Protein AF-A0A212LXY0-F1 (afdb_monomer_lite)

Organism: NCBI:txid307249

Secondary structure (DSSP, 8-state):
---HHHHHHHHHTHHHHHGGGGS-HHHHHHHH--HHHHHHHHHHHHHHHHH-S-SSHHHHHHHHHHHHHHHIIIIITSS--S--HHHHHHHHHHHTT--

Radius of gyration: 20.63 Å; chains: 1; bounding box: 42×29×69 Å

Structure (mmCIF, N/CA/C/O backbone):
data_AF-A0A212LXY0-F1
#
_entry.id   AF-A0A212LXY0-F1
#
loop_
_atom_site.group_PDB
_atom_site.id
_atom_site.type_symbol
_atom_site.label_atom_id
_atom_site.label_alt_id
_atom_site.label_comp_id
_atom_site.label_asym_id
_atom_site.label_entity_id
_atom_site.label_seq_id
_atom_site.pdbx_PD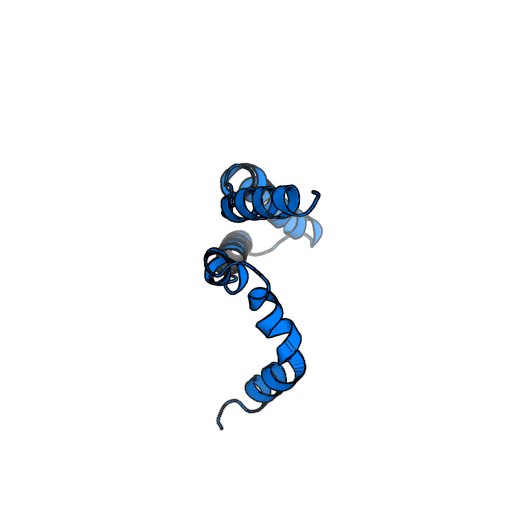B_ins_code
_atom_site.Cartn_x
_atom_site.Cartn_y
_atom_site.Cartn_z
_atom_site.occupancy
_atom_site.B_iso_or_equiv
_atom_site.auth_seq_id
_atom_site.auth_comp_id
_atom_site.auth_asym_id
_atom_site.auth_atom_id
_atom_site.pdbx_PDB_model_num
ATOM 1 N N . MET A 1 1 ? -28.665 -12.284 -1.181 1.00 68.25 1 MET A N 1
ATOM 2 C CA . MET A 1 1 ? -27.780 -11.104 -1.315 1.00 68.25 1 MET A CA 1
ATOM 3 C C . MET A 1 1 ? -26.958 -11.204 -2.595 1.00 68.25 1 MET A C 1
ATOM 5 O O . MET A 1 1 ? -26.556 -12.309 -2.936 1.00 68.25 1 MET A O 1
ATOM 9 N N . LYS A 1 2 ? -26.718 -10.083 -3.294 1.00 79.75 2 LYS A N 1
ATOM 10 C CA . LYS A 1 2 ? -25.962 -10.020 -4.567 1.00 79.75 2 LYS A CA 1
ATOM 11 C C . LYS A 1 2 ? -24.452 -10.297 -4.431 1.00 79.75 2 LYS A C 1
ATOM 13 O O . LYS A 1 2 ? -23.812 -10.541 -5.441 1.00 79.75 2 LYS A O 1
ATOM 18 N N . LEU A 1 3 ? -23.892 -10.287 -3.217 1.00 89.56 3 LEU A N 1
ATOM 19 C CA . LEU A 1 3 ? -22.453 -10.453 -2.958 1.00 89.56 3 LEU A CA 1
ATOM 20 C C . LEU A 1 3 ? -22.202 -11.493 -1.853 1.00 89.56 3 LEU A C 1
ATOM 22 O O . LEU A 1 3 ? -21.755 -11.158 -0.759 1.00 89.56 3 LEU A O 1
ATOM 26 N N . LYS A 1 4 ? -22.546 -12.760 -2.116 1.00 93.19 4 LYS A N 1
ATOM 27 C CA . LYS A 1 4 ? -22.426 -13.843 -1.119 1.00 93.19 4 LYS A CA 1
ATOM 28 C C . LYS A 1 4 ? -20.973 -14.104 -0.704 1.00 93.19 4 LYS A C 1
ATOM 30 O O . LYS A 1 4 ? -20.696 -14.247 0.478 1.00 93.19 4 LYS A O 1
ATOM 35 N N . GLU A 1 5 ? -20.051 -14.103 -1.663 1.00 92.94 5 GLU A N 1
ATOM 36 C CA . GLU A 1 5 ? -18.629 -14.381 -1.413 1.00 92.94 5 GLU A CA 1
ATOM 37 C C . GLU A 1 5 ? -17.946 -13.280 -0.595 1.00 92.94 5 GLU A C 1
ATOM 39 O O . GLU A 1 5 ? -17.156 -13.566 0.300 1.00 92.94 5 GLU A O 1
ATOM 44 N N . ALA A 1 6 ? -18.285 -12.013 -0.859 1.00 91.44 6 ALA A N 1
ATOM 45 C CA . ALA A 1 6 ? -17.750 -10.891 -0.092 1.00 91.44 6 ALA A CA 1
ATOM 46 C C . ALA A 1 6 ? -18.202 -10.949 1.375 1.00 91.44 6 ALA A C 1
ATOM 48 O O . ALA A 1 6 ? -17.390 -10.736 2.271 1.00 91.44 6 ALA A O 1
ATOM 49 N N . ALA A 1 7 ? -19.476 -11.283 1.617 1.00 92.06 7 ALA A N 1
ATOM 50 C CA . ALA A 1 7 ? -20.005 -11.453 2.967 1.00 92.06 7 ALA A CA 1
ATOM 51 C C . ALA A 1 7 ? -19.288 -12.592 3.711 1.00 92.06 7 ALA A C 1
ATOM 53 O O . ALA A 1 7 ? -18.780 -12.368 4.806 1.00 92.06 7 ALA A O 1
ATOM 54 N N . ALA A 1 8 ? -19.148 -13.760 3.075 1.00 94.19 8 ALA A N 1
ATOM 55 C CA . ALA A 1 8 ? -18.442 -14.904 3.656 1.00 94.19 8 ALA A CA 1
ATOM 56 C C . ALA A 1 8 ? -16.973 -14.583 3.991 1.00 94.19 8 ALA A C 1
ATOM 58 O O . ALA A 1 8 ? -16.448 -15.013 5.019 1.00 94.19 8 ALA A O 1
ATOM 59 N N . LYS A 1 9 ? -16.299 -13.786 3.151 1.00 93.44 9 LYS A N 1
ATOM 60 C CA . LYS A 1 9 ? -14.906 -13.387 3.385 1.00 93.44 9 LYS A CA 1
ATOM 61 C C . LYS A 1 9 ? -14.749 -12.454 4.586 1.00 93.44 9 LYS A C 1
ATOM 63 O O . LYS A 1 9 ? -13.755 -12.565 5.295 1.00 93.44 9 LYS A O 1
ATOM 68 N N . ILE A 1 10 ? -15.711 -11.563 4.821 1.00 91.50 10 ILE A N 1
ATOM 69 C CA . ILE A 1 10 ? -15.723 -10.701 6.012 1.00 91.50 10 ILE A CA 1
ATOM 70 C C . ILE A 1 10 ? -16.027 -11.533 7.259 1.00 91.50 10 ILE A C 1
ATOM 72 O O . ILE A 1 10 ? -15.338 -11.387 8.260 1.00 91.50 10 ILE A O 1
ATOM 76 N N . GLU A 1 11 ? -17.011 -12.429 7.181 1.00 92.50 11 GLU A N 1
ATOM 77 C CA . GLU A 1 11 ? -17.402 -13.309 8.288 1.00 92.50 11 GLU A CA 1
ATOM 78 C C . GLU A 1 11 ? -16.231 -14.185 8.760 1.00 92.50 11 GLU A C 1
ATOM 80 O O . GLU A 1 11 ? -15.968 -14.275 9.955 1.00 92.50 11 GLU A O 1
ATOM 85 N N . THR A 1 12 ? -15.463 -14.742 7.818 1.00 95.44 12 THR A N 1
ATOM 86 C CA . THR A 1 12 ? -14.295 -15.587 8.124 1.00 95.44 12 THR A CA 1
ATOM 87 C C . THR A 1 12 ? -13.133 -14.792 8.736 1.00 95.44 12 THR A C 1
ATOM 89 O O . THR A 1 12 ? -12.428 -15.308 9.595 1.00 95.44 12 THR A O 1
ATOM 92 N N . ASN A 1 13 ? -12.930 -13.534 8.321 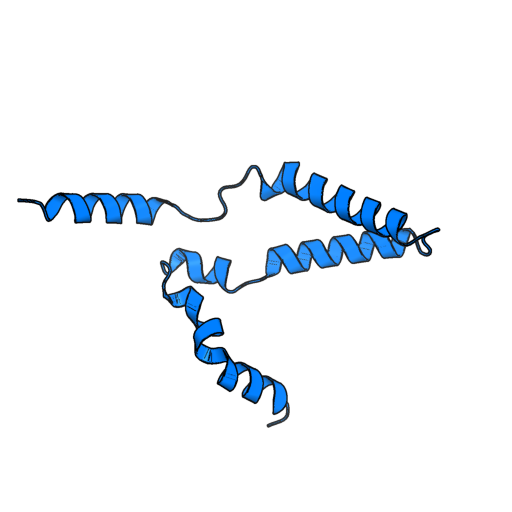1.00 94.25 13 ASN A N 1
ATOM 93 C CA . ASN A 1 13 ? -11.772 -12.713 8.712 1.00 94.25 13 ASN A CA 1
ATOM 94 C C . ASN A 1 13 ? -12.161 -11.540 9.626 1.00 94.25 13 ASN A C 1
ATOM 96 O O . ASN A 1 13 ? -11.542 -10.473 9.587 1.00 94.25 13 ASN A O 1
ATOM 100 N N . ILE A 1 14 ? -13.214 -11.696 10.432 1.00 92.69 14 ILE A N 1
ATOM 101 C CA . ILE A 1 14 ? -13.748 -10.598 11.247 1.00 92.69 14 ILE A CA 1
ATOM 102 C C . ILE A 1 14 ? -12.724 -10.087 12.267 1.00 92.69 14 ILE A C 1
ATOM 104 O O . ILE A 1 14 ? -12.567 -8.878 12.430 1.00 92.69 14 ILE A O 1
ATOM 108 N N . HIS A 1 15 ? -11.972 -11.002 12.883 1.00 91.88 15 HIS A N 1
ATOM 109 C CA . HIS A 1 15 ? -10.934 -10.678 13.860 1.00 91.88 15 HIS A CA 1
ATOM 110 C C . HIS A 1 15 ? -9.804 -9.852 13.239 1.00 91.88 15 HIS A C 1
ATOM 112 O O . HIS A 1 15 ? -9.426 -8.824 13.794 1.00 91.88 15 HIS A O 1
ATOM 118 N N . GLU A 1 16 ? -9.327 -10.248 12.058 1.00 90.94 16 GLU A N 1
ATOM 119 C CA . GLU A 1 16 ? -8.292 -9.521 11.310 1.00 90.94 16 GLU A CA 1
ATOM 120 C C . GLU A 1 16 ? -8.797 -8.154 10.830 1.00 90.94 16 GLU A C 1
ATOM 122 O O . GLU A 1 16 ? -8.080 -7.155 10.846 1.00 90.94 16 GLU A O 1
ATOM 127 N N . THR A 1 17 ? -10.068 -8.087 10.425 1.00 90.38 17 THR A N 1
ATOM 128 C CA . THR A 1 17 ? -10.687 -6.847 9.940 1.00 90.38 17 THR A CA 1
ATOM 129 C C . THR A 1 17 ? -10.825 -5.811 11.053 1.00 90.38 17 THR A C 1
ATOM 131 O O . THR A 1 17 ? -10.718 -4.612 10.793 1.00 90.38 17 THR A O 1
ATOM 134 N N . LEU A 1 18 ? -11.066 -6.258 12.287 1.00 92.38 18 LEU A N 1
ATOM 135 C CA . LEU A 1 18 ? -11.262 -5.393 13.446 1.00 92.38 18 LEU A CA 1
ATOM 136 C C . LEU A 1 18 ? -9.987 -5.155 14.256 1.00 92.38 18 LEU A C 1
ATOM 138 O O . LEU A 1 18 ? -10.026 -4.337 15.163 1.00 92.38 18 LEU A O 1
ATOM 142 N N . SER A 1 19 ? -8.842 -5.753 13.914 1.00 92.81 19 SER A N 1
ATOM 143 C CA . SER A 1 19 ? -7.601 -5.567 14.689 1.00 92.81 19 SER A CA 1
ATOM 144 C C . SER A 1 19 ? -7.187 -4.094 14.837 1.00 92.81 19 SER A C 1
ATOM 146 O O . SER A 1 19 ? -6.534 -3.715 15.802 1.00 92.81 19 SER A O 1
ATOM 148 N N . TYR A 1 20 ? -7.604 -3.212 13.919 1.00 90.88 20 TYR A N 1
ATOM 149 C CA . TYR A 1 20 ? -7.318 -1.779 14.036 1.00 90.88 20 TYR A CA 1
ATOM 150 C C . TYR A 1 20 ? -8.026 -1.091 15.220 1.00 90.88 20 TYR A C 1
ATOM 152 O O . TYR A 1 20 ? -7.633 0.020 15.583 1.00 90.88 20 TYR A O 1
ATOM 160 N N . THR A 1 21 ? -9.071 -1.692 15.801 1.00 91.56 21 THR A N 1
ATOM 161 C CA . THR A 1 21 ? -9.818 -1.092 16.919 1.00 91.56 21 THR A CA 1
ATOM 162 C C . THR A 1 21 ? -9.045 -1.121 18.231 1.00 91.56 21 THR A C 1
ATOM 164 O O . THR A 1 21 ? -9.419 -0.419 19.162 1.00 91.56 21 THR A O 1
ATOM 167 N N . GLU A 1 22 ? -7.963 -1.898 18.300 1.00 90.81 22 GLU A N 1
ATOM 168 C CA . GLU A 1 22 ? -7.037 -1.932 19.438 1.00 90.81 22 GLU A CA 1
ATOM 169 C C . GLU A 1 22 ? -6.187 -0.651 19.542 1.00 90.81 22 GLU A C 1
ATOM 171 O O . GLU A 1 22 ? -5.600 -0.369 20.582 1.00 90.81 22 GLU A O 1
ATOM 176 N N . PHE A 1 23 ? -6.130 0.154 18.476 1.00 88.06 23 PHE A N 1
ATOM 177 C CA . PHE A 1 23 ? -5.405 1.425 18.453 1.00 88.06 23 PHE A CA 1
ATOM 178 C C . PHE A 1 23 ? -6.298 2.599 18.893 1.00 88.06 23 PHE A C 1
ATOM 180 O O . PHE A 1 23 ? -7.524 2.500 18.814 1.00 88.06 23 PHE A O 1
ATOM 187 N N . PRO A 1 24 ? -5.716 3.756 19.270 1.00 90.06 24 PRO A N 1
ATOM 188 C CA . PRO A 1 24 ? -6.480 4.968 19.557 1.00 90.06 24 PRO A CA 1
ATOM 189 C C . PRO A 1 24 ? -7.416 5.368 18.411 1.00 90.06 24 PRO A C 1
ATOM 191 O O . PRO A 1 24 ? -7.081 5.217 17.228 1.00 90.06 24 PRO A O 1
ATOM 194 N N . PHE A 1 25 ? -8.581 5.917 18.758 1.00 87.81 25 PHE A N 1
ATOM 195 C CA . PHE A 1 25 ? -9.637 6.271 17.806 1.00 87.81 25 PHE A CA 1
ATOM 196 C C . PHE A 1 25 ? -9.149 7.227 16.703 1.00 87.81 25 PHE A C 1
ATOM 198 O O . PHE A 1 25 ? -9.534 7.106 15.537 1.00 87.81 25 PHE A O 1
ATOM 205 N N . GLU A 1 26 ? -8.222 8.131 17.031 1.00 88.50 26 GLU A N 1
ATOM 206 C CA . GLU A 1 26 ? -7.604 9.073 16.095 1.00 88.50 26 GLU A CA 1
ATOM 207 C C . GLU A 1 26 ? -6.861 8.372 14.945 1.00 88.50 26 GLU A C 1
ATOM 209 O O . GLU A 1 26 ? -6.675 8.954 13.870 1.00 88.50 26 GLU A O 1
ATOM 214 N N . HIS A 1 27 ? -6.432 7.122 15.144 1.00 89.88 27 HIS A N 1
ATOM 215 C CA . HIS A 1 27 ? -5.694 6.337 14.157 1.00 89.88 27 HIS A CA 1
ATOM 216 C C . HIS A 1 27 ? -6.581 5.474 13.263 1.00 89.88 27 HIS A C 1
ATOM 218 O O . HIS A 1 27 ? -6.162 5.144 12.151 1.00 89.88 27 HIS A O 1
ATOM 224 N N . TRP A 1 28 ? -7.812 5.160 13.670 1.00 91.88 28 TRP A N 1
ATOM 225 C CA . TRP A 1 28 ? -8.674 4.197 12.973 1.00 91.88 28 TRP A CA 1
ATOM 226 C C . TRP A 1 28 ? -8.850 4.508 11.488 1.00 91.88 28 TRP A C 1
ATOM 228 O O . TRP A 1 28 ? -8.678 3.640 10.633 1.00 91.88 28 TRP A O 1
ATOM 238 N N . THR A 1 29 ? -9.120 5.773 11.154 1.00 89.69 29 THR A N 1
ATOM 239 C CA . THR A 1 29 ? -9.303 6.206 9.760 1.00 89.69 29 THR A CA 1
ATOM 240 C C . THR A 1 29 ? -8.048 5.972 8.912 1.00 89.69 29 THR A C 1
ATOM 242 O O . THR A 1 29 ? -8.151 5.618 7.736 1.00 89.69 29 THR A O 1
ATOM 245 N N . ARG A 1 30 ? -6.854 6.143 9.492 1.00 89.19 30 ARG A N 1
ATOM 246 C CA . ARG A 1 30 ? -5.577 5.973 8.783 1.00 89.19 30 ARG A CA 1
ATOM 247 C C . ARG A 1 30 ? -5.168 4.511 8.635 1.00 89.19 30 ARG A C 1
ATOM 249 O O . ARG A 1 30 ? -4.524 4.202 7.640 1.00 89.19 30 ARG A O 1
ATOM 256 N N . ILE A 1 31 ? -5.533 3.648 9.586 1.00 91.06 31 ILE A N 1
ATOM 257 C CA . ILE A 1 31 ? -5.230 2.206 9.545 1.00 91.06 31 ILE A CA 1
ATOM 258 C C . ILE A 1 31 ? -6.199 1.474 8.615 1.00 91.06 31 ILE A C 1
ATOM 260 O O . ILE A 1 31 ? -5.778 0.676 7.785 1.00 91.06 31 ILE A O 1
ATOM 264 N N . ARG A 1 32 ? -7.500 1.774 8.708 1.00 90.44 32 ARG A N 1
ATOM 265 C CA . ARG A 1 32 ? -8.539 1.083 7.928 1.00 90.44 32 ARG A CA 1
ATOM 266 C C . ARG A 1 32 ? -8.475 1.386 6.427 1.00 90.44 32 ARG A C 1
ATOM 268 O O . ARG A 1 32 ? -8.999 0.618 5.625 1.00 90.44 32 ARG A O 1
ATOM 275 N N . THR A 1 33 ? -7.900 2.523 6.033 1.00 90.12 33 THR A N 1
ATOM 276 C CA . THR A 1 33 ? -7.871 2.950 4.627 1.00 90.12 33 THR A CA 1
ATOM 277 C C . THR A 1 33 ? -6.545 2.612 3.953 1.00 90.12 33 THR A C 1
ATOM 279 O O . THR A 1 33 ? -5.467 2.824 4.495 1.00 90.12 33 THR A O 1
ATOM 282 N N . ASN A 1 34 ? -6.623 2.143 2.711 1.00 91.94 34 ASN A N 1
ATOM 283 C CA . ASN A 1 34 ? -5.477 1.799 1.865 1.00 91.94 34 ASN A CA 1
ATOM 284 C C . ASN A 1 34 ? -5.146 2.913 0.843 1.00 91.94 34 ASN A C 1
ATOM 286 O O . ASN A 1 34 ? -4.380 2.679 -0.091 1.00 91.94 34 ASN A O 1
ATOM 290 N N . ASN A 1 35 ? -5.701 4.122 1.011 1.00 90.12 35 ASN A N 1
ATOM 291 C CA . ASN A 1 35 ? -5.657 5.227 0.040 1.00 90.12 35 ASN A CA 1
ATOM 292 C C . ASN A 1 35 ? -4.249 5.511 -0.510 1.00 90.12 35 ASN A C 1
ATOM 294 O O . ASN A 1 35 ? -4.064 5.768 -1.699 1.00 90.12 35 ASN A O 1
ATOM 298 N N . VAL A 1 36 ? -3.242 5.469 0.365 1.00 88.31 36 VAL A N 1
ATOM 299 C CA . VAL A 1 36 ? -1.840 5.721 0.012 1.00 88.31 36 VAL A CA 1
ATOM 300 C C . VAL A 1 36 ? -1.300 4.632 -0.925 1.00 88.31 36 VAL A C 1
ATOM 302 O O . VAL A 1 36 ? -0.648 4.942 -1.924 1.00 88.31 36 VAL A O 1
ATOM 305 N N . ILE A 1 37 ? -1.633 3.369 -0.654 1.00 91.00 37 ILE A N 1
ATOM 306 C CA . ILE A 1 37 ? -1.257 2.219 -1.483 1.00 91.00 37 ILE A CA 1
ATOM 307 C C . ILE A 1 37 ? -2.028 2.246 -2.807 1.00 91.00 37 ILE A C 1
ATOM 309 O O . ILE A 1 37 ? -1.447 2.018 -3.865 1.00 91.00 37 ILE A O 1
ATOM 313 N N . GLU A 1 38 ? -3.322 2.574 -2.787 1.00 94.56 38 GLU A N 1
ATOM 314 C CA . GLU A 1 38 ? -4.124 2.694 -4.009 1.00 94.56 38 GLU A CA 1
ATOM 315 C C . GLU A 1 38 ? -3.600 3.784 -4.939 1.00 94.56 38 GLU A C 1
ATOM 317 O O . GLU A 1 38 ? -3.494 3.570 -6.152 1.00 94.56 38 GLU A O 1
ATOM 322 N N . ARG A 1 39 ? -3.228 4.938 -4.373 1.00 93.56 39 ARG A N 1
ATOM 323 C CA . ARG A 1 39 ? -2.591 6.022 -5.117 1.00 93.56 39 ARG A CA 1
ATOM 324 C C . ARG A 1 39 ? -1.285 5.549 -5.750 1.00 93.56 39 ARG A C 1
ATOM 326 O O . ARG A 1 39 ? -1.109 5.728 -6.953 1.00 93.56 39 ARG A O 1
ATOM 333 N N . LEU A 1 40 ? -0.407 4.917 -4.973 1.00 93.25 40 LEU A N 1
ATOM 334 C CA . LEU A 1 40 ? 0.866 4.397 -5.468 1.00 93.25 40 LEU A CA 1
ATOM 335 C C . LEU A 1 40 ? 0.661 3.376 -6.598 1.00 93.25 40 LEU A C 1
ATOM 337 O O . LEU A 1 40 ? 1.284 3.481 -7.652 1.00 93.25 40 LEU A O 1
ATOM 341 N N . ASN A 1 41 ? -0.268 2.436 -6.427 1.00 94.69 41 ASN A N 1
ATOM 342 C CA . ASN A 1 41 ? -0.603 1.446 -7.449 1.00 94.69 41 ASN A CA 1
ATOM 343 C C . ASN A 1 41 ? -1.151 2.095 -8.726 1.00 94.69 41 ASN A C 1
ATOM 345 O O . ASN A 1 41 ? -0.876 1.628 -9.831 1.00 94.69 41 ASN A O 1
ATOM 349 N N . ARG A 1 42 ? -1.919 3.182 -8.605 1.00 95.38 42 ARG A N 1
ATOM 350 C CA . ARG A 1 42 ? -2.399 3.950 -9.761 1.00 95.38 42 ARG A CA 1
ATOM 351 C C . ARG A 1 42 ? -1.251 4.634 -10.499 1.00 95.38 42 ARG A C 1
ATOM 353 O O . ARG A 1 42 ? -1.221 4.590 -11.725 1.00 95.38 42 ARG A O 1
ATOM 360 N N . GLU A 1 43 ? -0.309 5.223 -9.771 1.00 93.94 43 GLU A N 1
ATOM 361 C CA . GLU A 1 43 ? 0.882 5.851 -10.351 1.00 93.94 43 GLU A CA 1
ATOM 362 C C . GLU A 1 43 ? 1.770 4.821 -11.061 1.00 93.94 43 GLU A C 1
ATOM 364 O O . GLU A 1 43 ? 2.178 5.052 -12.197 1.00 93.94 43 GLU A O 1
ATOM 369 N N . ILE A 1 44 ? 1.993 3.652 -10.451 1.00 94.19 44 ILE A N 1
ATOM 370 C CA . ILE A 1 44 ? 2.731 2.545 -11.074 1.00 94.19 44 ILE A CA 1
ATOM 371 C C . ILE A 1 44 ? 2.047 2.102 -12.372 1.00 94.19 44 ILE A C 1
ATOM 373 O O . ILE A 1 44 ? 2.706 2.032 -13.405 1.00 94.19 44 ILE A O 1
ATOM 377 N N . ARG A 1 45 ? 0.726 1.872 -12.356 1.00 94.75 45 ARG A N 1
ATOM 378 C CA . ARG A 1 45 ? -0.029 1.501 -13.568 1.00 94.75 45 ARG A CA 1
ATOM 379 C C . ARG A 1 45 ? 0.045 2.568 -14.656 1.00 94.75 45 ARG A C 1
ATOM 381 O O . ARG A 1 45 ? 0.073 2.233 -15.835 1.00 94.75 45 ARG A O 1
ATOM 388 N N . HIS A 1 46 ? 0.047 3.847 -14.283 1.00 94.62 46 HIS A N 1
ATOM 389 C CA . HIS A 1 46 ? 0.187 4.928 -15.251 1.00 94.62 46 HIS A CA 1
ATOM 390 C C . HIS A 1 46 ? 1.573 4.908 -15.908 1.00 94.62 46 HIS A C 1
ATOM 392 O O . HIS A 1 46 ? 1.660 4.955 -17.132 1.00 94.62 46 HIS A O 1
ATOM 398 N N . LEU A 1 47 ? 2.636 4.767 -15.110 1.00 92.06 47 LEU A N 1
ATOM 399 C CA . LEU A 1 47 ? 4.016 4.715 -15.595 1.00 92.06 47 LEU A CA 1
ATOM 400 C C . LEU A 1 47 ? 4.272 3.508 -16.499 1.00 92.06 47 LEU A C 1
ATOM 402 O O . LEU A 1 47 ? 4.853 3.659 -17.569 1.00 92.06 47 LEU A O 1
ATOM 406 N N . THR A 1 48 ? 3.803 2.321 -16.114 1.00 93.19 48 THR A N 1
ATOM 407 C CA . THR A 1 48 ? 3.987 1.118 -16.937 1.00 93.19 48 THR A CA 1
ATOM 408 C C . THR A 1 48 ? 3.189 1.182 -18.235 1.00 93.19 48 THR A C 1
ATOM 410 O O . THR A 1 48 ? 3.673 0.723 -19.266 1.00 93.19 48 THR A O 1
ATOM 413 N N . ARG A 1 49 ? 2.007 1.816 -18.228 1.00 93.56 49 ARG A N 1
ATOM 414 C CA . ARG A 1 49 ? 1.206 2.015 -19.445 1.00 93.56 49 ARG A CA 1
ATOM 415 C C . ARG A 1 49 ? 1.895 2.920 -20.468 1.00 93.56 49 ARG A C 1
ATOM 417 O O . ARG A 1 49 ? 1.723 2.694 -21.657 1.00 93.56 49 ARG A O 1
ATOM 424 N N . VAL A 1 50 ? 2.649 3.928 -20.025 1.00 92.25 50 VAL A N 1
ATOM 425 C CA . VAL A 1 50 ? 3.381 4.839 -20.927 1.00 92.25 50 VAL A CA 1
ATOM 426 C C . VAL A 1 50 ? 4.511 4.118 -21.662 1.00 92.25 50 VAL A C 1
ATOM 428 O O . VAL A 1 50 ? 4.739 4.397 -22.833 1.00 92.25 50 VAL A O 1
ATOM 431 N N . VAL A 1 51 ? 5.192 3.177 -21.003 1.00 90.44 51 VAL A N 1
ATOM 432 C CA . VAL A 1 51 ? 6.275 2.398 -21.629 1.00 90.44 51 VAL A CA 1
ATOM 433 C C . VAL A 1 51 ? 5.731 1.408 -22.668 1.00 90.44 51 VAL A C 1
ATOM 435 O O . VAL A 1 51 ? 6.391 1.138 -23.666 1.00 90.44 51 VAL A O 1
ATOM 438 N N . GLY A 1 52 ? 4.515 0.889 -22.467 1.00 89.62 52 GLY A N 1
ATOM 439 C CA . GLY A 1 52 ? 3.833 -0.006 -23.406 1.00 89.62 52 GLY A CA 1
ATOM 440 C C . GLY A 1 52 ? 4.371 -1.439 -23.369 1.00 89.62 52 GLY A C 1
ATOM 441 O O . GLY A 1 52 ? 3.667 -2.343 -22.924 1.00 89.62 52 GLY A O 1
ATOM 442 N N . THR A 1 53 ? 5.619 -1.646 -23.792 1.00 90.94 53 THR A N 1
ATOM 443 C CA . THR A 1 53 ? 6.288 -2.958 -23.824 1.00 90.94 53 THR A CA 1
ATOM 444 C C . THR A 1 53 ? 7.677 -2.872 -23.210 1.00 90.94 53 THR A C 1
ATOM 446 O O . THR A 1 53 ? 8.491 -2.047 -23.622 1.00 90.94 53 THR A O 1
ATOM 449 N N . PHE A 1 54 ? 7.963 -3.747 -22.249 1.00 93.38 54 PHE A N 1
ATOM 450 C CA . PHE A 1 54 ? 9.288 -3.849 -21.644 1.00 93.38 54 PHE A CA 1
ATOM 451 C C . PHE A 1 54 ? 10.133 -4.902 -22.369 1.00 93.38 54 PHE A C 1
ATOM 453 O O . PHE A 1 54 ? 9.582 -5.920 -22.789 1.00 93.38 54 PHE A O 1
ATOM 460 N N . PRO A 1 55 ? 11.453 -4.683 -22.495 1.00 92.81 55 PRO A N 1
ATOM 461 C CA . PRO A 1 55 ? 12.357 -5.658 -23.101 1.00 92.81 55 PRO A CA 1
ATOM 462 C C . PRO A 1 55 ? 12.485 -6.937 -22.259 1.00 92.81 55 PRO A C 1
ATOM 464 O O . PRO A 1 55 ? 12.654 -8.017 -22.816 1.00 92.81 55 PRO A O 1
ATOM 467 N N . ASP A 1 56 ? 12.368 -6.834 -20.931 1.00 94.12 56 ASP A N 1
ATOM 468 C CA . ASP A 1 56 ? 12.352 -7.962 -20.001 1.00 94.12 56 ASP A CA 1
ATOM 469 C C . ASP A 1 56 ? 11.627 -7.621 -18.679 1.00 94.12 56 ASP A C 1
ATOM 471 O O . ASP A 1 56 ? 11.261 -6.472 -18.402 1.00 94.12 56 ASP A O 1
ATOM 475 N N . GLY A 1 57 ? 11.414 -8.638 -17.837 1.00 93.81 57 GLY A N 1
ATOM 476 C CA . GLY A 1 57 ? 10.780 -8.465 -16.526 1.00 93.81 57 GLY A CA 1
ATOM 477 C C . GLY A 1 57 ? 11.619 -7.641 -15.541 1.00 93.81 57 GLY A C 1
ATOM 478 O O . GLY A 1 57 ? 11.055 -6.936 -14.703 1.00 93.81 57 GLY A O 1
ATOM 479 N N . GLN A 1 58 ? 12.953 -7.680 -15.654 1.00 95.81 58 GLN A N 1
ATOM 480 C CA . GLN A 1 58 ? 13.840 -6.914 -14.772 1.00 95.81 58 GLN A CA 1
ATOM 481 C C . GLN A 1 58 ? 13.758 -5.414 -15.050 1.00 95.81 58 GLN A C 1
ATOM 483 O O . GLN A 1 58 ? 13.688 -4.631 -14.107 1.00 95.81 58 GLN A O 1
ATOM 488 N N . SER A 1 59 ? 13.653 -4.996 -16.313 1.00 93.56 59 SER A N 1
ATOM 489 C CA . SER A 1 59 ? 13.461 -3.588 -16.677 1.00 93.56 59 SER A CA 1
ATOM 490 C C . SER A 1 59 ? 12.150 -3.028 -16.121 1.00 93.56 59 SER A C 1
ATOM 492 O O . SER A 1 59 ? 12.113 -1.904 -15.615 1.00 93.56 59 SER A O 1
ATOM 494 N N . ALA A 1 60 ? 11.074 -3.823 -16.153 1.00 93.56 60 ALA A N 1
ATOM 495 C CA . ALA A 1 60 ? 9.802 -3.443 -15.542 1.00 93.56 60 ALA A CA 1
ATOM 496 C C . ALA A 1 60 ? 9.928 -3.299 -14.017 1.00 93.56 60 ALA A C 1
ATOM 498 O O . ALA A 1 60 ? 9.485 -2.299 -13.446 1.00 93.56 60 ALA A O 1
ATOM 499 N N . LEU A 1 61 ? 10.582 -4.262 -13.360 1.00 95.25 61 LEU A N 1
ATOM 500 C CA . LEU A 1 61 ? 10.835 -4.214 -11.922 1.00 95.25 61 LEU A CA 1
ATOM 501 C C . LEU A 1 61 ? 11.685 -2.995 -11.538 1.00 95.25 61 LEU A C 1
ATOM 503 O O . LEU A 1 61 ? 11.349 -2.296 -10.585 1.00 95.25 61 LEU A O 1
ATOM 507 N N . MET A 1 62 ? 12.740 -2.692 -12.299 1.00 95.62 62 MET A N 1
ATOM 508 C CA . MET A 1 62 ? 13.597 -1.528 -12.067 1.00 95.62 62 MET A CA 1
ATOM 509 C C . MET A 1 62 ? 12.811 -0.218 -12.099 1.00 95.62 62 MET A C 1
ATOM 511 O O . MET A 1 62 ? 13.004 0.620 -11.217 1.00 95.62 62 MET A O 1
ATOM 515 N N . LEU A 1 63 ? 11.896 -0.045 -13.058 1.00 93.88 63 LEU A N 1
ATOM 516 C CA . LEU A 1 63 ? 11.051 1.149 -13.132 1.00 93.88 63 LEU A CA 1
ATOM 517 C C . LEU A 1 63 ? 10.155 1.287 -11.893 1.00 93.88 63 LEU A C 1
ATOM 519 O O . LEU A 1 63 ? 10.061 2.367 -11.303 1.00 93.88 63 LEU A O 1
ATOM 523 N N . VAL A 1 64 ? 9.514 0.191 -11.480 1.00 95.06 64 VAL A N 1
ATOM 524 C CA . VAL A 1 64 ? 8.671 0.176 -10.278 1.00 95.06 64 VAL A CA 1
ATOM 525 C C . VAL A 1 64 ? 9.507 0.505 -9.041 1.00 95.06 64 VAL A C 1
ATOM 527 O O . VAL A 1 64 ? 9.139 1.392 -8.272 1.00 95.06 64 VAL A O 1
ATOM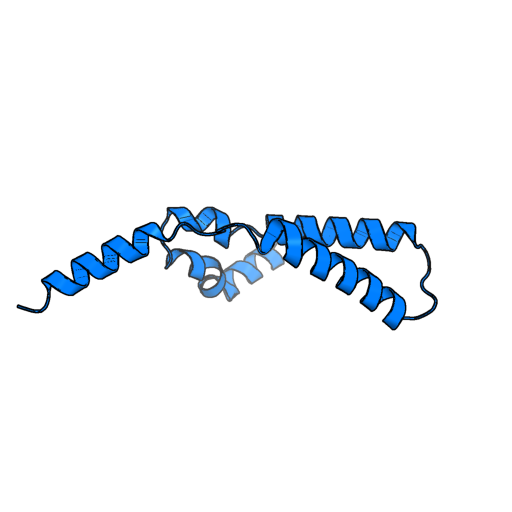 530 N N . CYS A 1 65 ? 10.668 -0.127 -8.881 1.00 95.50 65 CYS A N 1
ATOM 531 C CA . CYS A 1 65 ? 11.594 0.130 -7.781 1.00 95.50 65 CYS A CA 1
ATOM 532 C C . CYS A 1 65 ? 12.085 1.583 -7.754 1.00 95.50 65 CYS A C 1
ATOM 534 O O . CYS A 1 65 ? 12.143 2.191 -6.683 1.00 95.50 65 CYS A O 1
ATOM 536 N N . ALA A 1 66 ? 12.391 2.170 -8.913 1.00 94.94 66 ALA A N 1
ATOM 537 C CA . ALA A 1 66 ? 12.761 3.577 -9.017 1.00 94.94 66 ALA A CA 1
ATOM 538 C C . ALA A 1 66 ? 11.623 4.489 -8.531 1.00 94.94 66 ALA A C 1
ATOM 540 O O . ALA A 1 66 ? 11.864 5.421 -7.757 1.00 94.94 66 ALA A O 1
ATOM 541 N N . ARG A 1 67 ? 10.367 4.186 -8.902 1.00 93.50 67 ARG A N 1
ATOM 542 C CA . ARG A 1 67 ? 9.203 4.938 -8.415 1.00 93.50 67 ARG A CA 1
ATOM 543 C C . ARG A 1 67 ? 9.019 4.796 -6.906 1.00 93.50 67 ARG A C 1
ATOM 545 O O . ARG A 1 67 ? 8.816 5.805 -6.232 1.00 93.50 67 ARG A O 1
ATOM 552 N N . LEU A 1 68 ? 9.122 3.579 -6.376 1.00 93.69 68 LEU A N 1
ATOM 553 C CA . LEU A 1 68 ? 9.016 3.311 -4.940 1.00 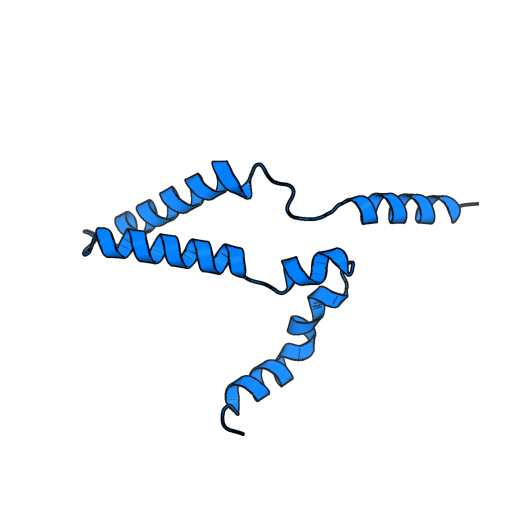93.69 68 LEU A CA 1
ATOM 554 C C . LEU A 1 68 ? 10.075 4.082 -4.149 1.00 93.69 68 LEU A C 1
ATOM 556 O O . LEU A 1 68 ? 9.742 4.760 -3.179 1.00 93.69 68 LEU A O 1
ATOM 560 N N . ARG A 1 69 ? 11.334 4.049 -4.603 1.00 94.56 69 ARG A N 1
ATOM 561 C CA . ARG A 1 69 ? 12.437 4.784 -3.972 1.00 94.56 69 ARG A CA 1
ATOM 562 C C . ARG A 1 69 ? 12.180 6.289 -3.953 1.00 94.56 69 ARG A C 1
ATOM 564 O O . ARG A 1 69 ? 12.419 6.932 -2.935 1.00 94.56 69 ARG A O 1
ATOM 571 N N . HIS A 1 70 ? 11.667 6.848 -5.046 1.00 92.31 70 HIS A N 1
ATOM 572 C CA . HIS A 1 70 ? 11.339 8.269 -5.115 1.00 92.31 70 HIS A CA 1
ATOM 573 C C . HIS A 1 70 ? 10.229 8.661 -4.127 1.00 92.31 70 HIS A C 1
ATOM 575 O O . HIS A 1 70 ? 10.360 9.656 -3.417 1.00 92.31 70 HIS A O 1
ATOM 581 N N . VAL A 1 71 ? 9.151 7.875 -4.046 1.00 91.12 71 VAL A N 1
ATOM 582 C CA . VAL A 1 71 ? 8.036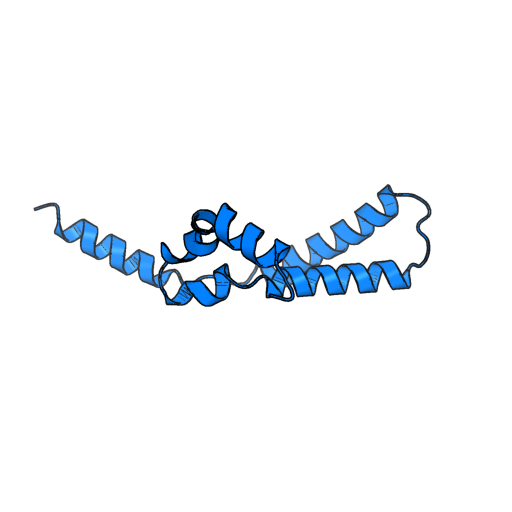 8.137 -3.117 1.00 91.12 71 VAL A CA 1
ATOM 583 C C . VAL A 1 71 ? 8.488 8.003 -1.660 1.00 91.12 71 VAL A C 1
ATOM 585 O O . VAL A 1 71 ? 8.166 8.863 -0.836 1.00 91.12 71 VAL A O 1
ATOM 588 N N . ALA A 1 72 ? 9.294 6.980 -1.360 1.00 89.69 72 ALA A N 1
ATOM 589 C CA . ALA A 1 72 ? 9.886 6.777 -0.043 1.00 89.69 72 ALA A CA 1
ATOM 590 C C . ALA A 1 72 ? 10.773 7.960 0.375 1.00 89.69 72 ALA A C 1
ATOM 592 O O . ALA A 1 72 ? 10.607 8.487 1.470 1.00 89.69 72 ALA A O 1
ATOM 593 N N . GLY A 1 73 ? 11.661 8.425 -0.509 1.00 88.62 73 GLY A N 1
ATOM 594 C CA . GLY A 1 73 ? 12.599 9.514 -0.216 1.00 88.62 73 GLY A CA 1
ATOM 595 C C . GLY A 1 73 ? 11.988 10.918 -0.163 1.00 88.62 73 GLY A C 1
ATOM 596 O O . GLY A 1 73 ? 12.650 11.842 0.294 1.00 88.62 73 GLY A O 1
ATOM 597 N N . THR A 1 74 ? 10.749 11.104 -0.626 1.00 86.50 74 THR A N 1
ATOM 598 C CA . THR A 1 74 ? 10.104 12.426 -0.689 1.00 86.50 74 THR A CA 1
ATOM 599 C C . THR A 1 74 ? 8.911 12.517 0.257 1.00 86.50 74 THR A C 1
ATOM 601 O O . THR A 1 74 ? 8.980 13.165 1.301 1.00 86.50 74 THR A O 1
ATOM 604 N N . GLN A 1 75 ? 7.806 11.864 -0.101 1.00 78.31 75 GLN A N 1
ATOM 605 C CA . GLN A 1 75 ? 6.515 12.043 0.555 1.00 78.31 75 GLN A CA 1
ATOM 606 C C . GLN A 1 75 ? 6.353 11.189 1.809 1.00 78.31 75 GLN A C 1
ATOM 608 O O . GLN A 1 75 ? 5.699 11.627 2.754 1.00 78.31 75 GLN A O 1
ATOM 613 N N . TRP A 1 76 ? 6.889 9.966 1.810 1.00 85.94 76 TRP A N 1
ATOM 614 C CA . TRP A 1 76 ? 6.649 9.022 2.906 1.00 85.94 76 TRP A CA 1
ATOM 615 C C . TRP A 1 76 ? 7.707 9.125 4.004 1.00 85.94 76 TRP A C 1
ATOM 617 O O . TRP A 1 76 ? 7.356 9.081 5.176 1.00 85.94 76 TRP A O 1
ATOM 627 N N . GLY A 1 77 ? 8.979 9.320 3.651 1.00 79.50 77 GLY A N 1
ATOM 628 C CA . GLY A 1 77 ? 10.077 9.344 4.622 1.00 79.50 77 GLY A CA 1
ATOM 629 C C . GLY A 1 77 ? 10.128 10.589 5.510 1.00 79.50 77 GLY A C 1
ATOM 630 O O . GLY A 1 77 ? 10.705 10.542 6.588 1.00 79.50 77 GLY A O 1
ATOM 631 N N . SER A 1 78 ? 9.516 11.700 5.092 1.00 77.56 78 SER A N 1
ATOM 632 C CA . SER A 1 78 ? 9.586 12.982 5.811 1.00 77.56 78 SER A CA 1
ATOM 633 C C . SER A 1 78 ? 8.396 13.247 6.740 1.00 77.56 78 SER A C 1
ATOM 635 O O . SER A 1 78 ? 8.463 14.130 7.596 1.00 77.56 78 SER A O 1
ATOM 637 N N . LYS A 1 79 ? 7.286 12.511 6.590 1.00 81.88 79 LYS A N 1
ATOM 638 C CA . LYS A 1 79 ? 6.013 12.837 7.243 1.00 81.88 79 LYS A CA 1
ATOM 639 C C . LYS A 1 79 ? 5.695 11.875 8.383 1.00 81.88 79 LYS A C 1
ATOM 641 O O . LYS A 1 79 ? 5.588 10.669 8.181 1.00 81.88 79 LYS A O 1
ATOM 646 N N . LYS A 1 80 ? 5.411 12.419 9.572 1.00 83.12 80 LYS A N 1
ATOM 647 C CA . LYS A 1 80 ?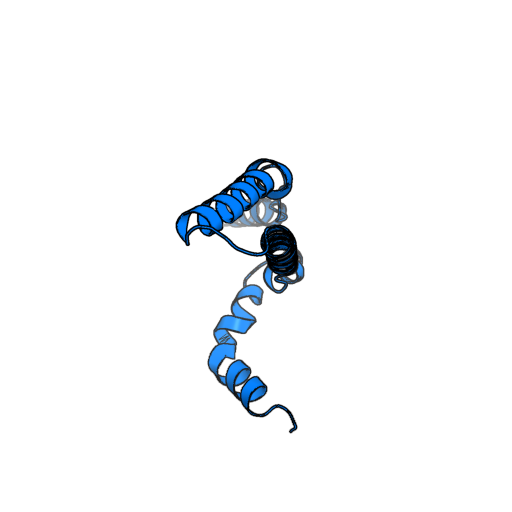 4.857 11.639 10.689 1.00 83.12 80 LYS A CA 1
ATOM 648 C C . LYS A 1 80 ? 3.420 11.222 10.354 1.00 83.12 80 LYS A C 1
ATOM 650 O O . LYS A 1 80 ? 2.501 12.042 10.391 1.00 83.12 80 LYS A O 1
ATOM 655 N N . TYR A 1 81 ? 3.234 9.963 9.959 1.00 84.38 81 TYR A N 1
ATOM 656 C CA . TYR A 1 81 ? 1.938 9.464 9.490 1.00 84.38 81 TYR A CA 1
ATOM 657 C C . TYR A 1 81 ? 0.937 9.204 10.623 1.00 84.38 81 TYR A C 1
ATOM 659 O O . TYR A 1 81 ? -0.262 9.322 10.391 1.00 84.38 81 TYR A O 1
ATOM 667 N N . MET A 1 82 ? 1.396 8.924 11.846 1.00 87.44 82 MET A N 1
ATOM 668 C CA . MET A 1 82 ? 0.544 8.724 13.028 1.00 87.44 82 MET A CA 1
ATOM 669 C C . MET A 1 82 ? 0.769 9.801 14.087 1.00 87.44 82 MET A C 1
ATOM 671 O O . MET A 1 82 ? 1.844 10.401 14.167 1.00 87.44 82 MET A O 1
ATOM 675 N N . ASN A 1 83 ? -0.266 10.065 14.885 1.00 85.88 83 ASN A N 1
ATOM 676 C CA . ASN A 1 83 ? -0.155 10.956 16.028 1.00 85.88 83 ASN A CA 1
ATOM 677 C C . ASN A 1 83 ? 0.448 10.177 17.203 1.00 85.88 83 ASN A C 1
ATOM 679 O O . ASN A 1 83 ? -0.155 9.243 17.704 1.00 85.88 83 ASN A O 1
ATOM 683 N N . MET A 1 84 ? 1.635 10.564 17.660 1.00 85.88 84 MET A N 1
ATOM 684 C CA . MET A 1 84 ? 2.308 9.836 18.745 1.00 85.88 84 MET A CA 1
ATOM 685 C C . MET A 1 84 ? 2.002 10.399 20.134 1.00 85.88 84 MET A C 1
ATOM 687 O O . MET A 1 84 ? 2.403 9.791 21.115 1.00 85.88 84 MET A O 1
ATOM 691 N N . LYS A 1 85 ? 1.273 11.519 20.229 1.00 83.69 85 LYS A N 1
ATOM 692 C CA . LYS A 1 85 ? 0.901 12.130 21.515 1.00 83.69 85 LYS A CA 1
ATOM 693 C C . LYS A 1 85 ? 0.200 11.168 22.492 1.00 83.69 85 LYS A C 1
ATOM 695 O O . LYS A 1 85 ? 0.505 11.252 23.672 1.00 83.69 85 LYS A O 1
ATOM 700 N N . PRO A 1 86 ? -0.677 10.237 22.054 1.00 76.38 86 PRO A N 1
ATOM 701 C CA . PRO A 1 86 ? -1.313 9.288 22.975 1.00 76.38 86 PRO A CA 1
ATOM 702 C C . PRO A 1 86 ? -0.332 8.374 23.730 1.00 76.38 86 PRO A C 1
ATOM 704 O O . PRO A 1 86 ? -0.659 7.887 24.809 1.00 76.38 86 PRO A O 1
ATOM 707 N N . LEU A 1 87 ? 0.874 8.151 23.194 1.00 71.75 87 LEU A N 1
ATOM 708 C CA . LEU A 1 87 ? 1.907 7.363 23.876 1.00 71.75 87 LEU A CA 1
ATOM 709 C C . LEU A 1 87 ? 2.476 8.118 25.085 1.00 71.75 87 LEU A C 1
ATOM 711 O O . LEU A 1 87 ? 2.649 7.528 26.141 1.00 71.75 87 LEU A O 1
ATOM 715 N N . GLU A 1 88 ? 2.654 9.437 24.963 1.00 74.50 88 GLU A N 1
ATOM 716 C CA . GLU A 1 88 ? 3.164 10.296 26.043 1.00 74.50 88 GLU A CA 1
ATOM 717 C C . GLU A 1 88 ? 2.217 10.304 27.256 1.00 74.50 88 GLU A C 1
ATOM 719 O O . GLU A 1 88 ? 2.661 10.388 28.396 1.00 74.50 88 GLU A O 1
ATOM 724 N N . THR A 1 89 ? 0.905 10.184 27.028 1.00 66.44 89 THR A N 1
ATOM 725 C CA . THR A 1 89 ? -0.101 10.099 28.101 1.00 66.44 89 THR A CA 1
ATOM 726 C C . THR A 1 89 ? -0.095 8.736 28.796 1.00 66.44 89 THR A C 1
ATOM 728 O O . THR A 1 89 ? -0.255 8.672 30.011 1.00 66.44 89 THR A O 1
ATOM 731 N N . THR A 1 90 ? 0.150 7.658 28.045 1.00 62.53 90 THR A N 1
ATOM 732 C CA . THR A 1 90 ? 0.205 6.290 28.592 1.00 62.53 90 THR A CA 1
ATOM 733 C C . THR A 1 90 ? 1.434 6.103 29.492 1.00 62.53 90 THR A C 1
ATOM 735 O O . THR A 1 90 ? 1.334 5.517 30.569 1.00 62.53 90 THR A O 1
ATOM 738 N N . ASP A 1 91 ? 2.581 6.666 29.094 1.00 60.25 91 ASP A N 1
ATOM 739 C CA . ASP A 1 91 ? 3.814 6.624 29.890 1.00 60.25 91 ASP A CA 1
ATOM 740 C C . ASP A 1 91 ? 3.656 7.378 31.222 1.00 60.25 91 ASP A C 1
ATOM 742 O O . ASP A 1 91 ? 4.126 6.911 32.261 1.00 60.25 91 ASP A O 1
ATOM 746 N N . LEU A 1 92 ? 2.930 8.502 31.220 1.00 58.00 92 LEU A N 1
ATOM 747 C CA . LEU A 1 92 ? 2.637 9.266 32.435 1.00 58.00 92 LEU A CA 1
ATOM 748 C C . LEU A 1 92 ? 1.761 8.476 33.419 1.00 58.00 92 LEU A C 1
ATOM 750 O O . LEU A 1 92 ? 2.087 8.440 34.600 1.00 58.00 92 LEU A O 1
ATOM 754 N N . GLU A 1 93 ? 0.703 7.802 32.961 1.00 57.47 93 GLU A N 1
ATOM 755 C CA . GLU A 1 93 ? -0.179 6.996 33.828 1.00 57.47 93 GLU A CA 1
ATOM 756 C C . GLU A 1 93 ? 0.524 5.753 34.408 1.00 57.47 93 GLU A C 1
ATOM 758 O O . GLU A 1 93 ? 0.299 5.387 35.564 1.00 57.47 93 GLU A O 1
ATOM 763 N N . SER A 1 94 ? 1.448 5.145 33.655 1.00 57.56 94 SER A N 1
ATOM 764 C CA . SER A 1 94 ? 2.247 4.007 34.134 1.00 57.56 94 SER A CA 1
ATOM 765 C C . SER A 1 94 ? 3.249 4.376 35.242 1.00 57.56 94 SER A C 1
ATOM 767 O O . SER A 1 94 ? 3.560 3.541 36.091 1.00 57.56 94 SER A O 1
ATOM 769 N N . GLY A 1 95 ? 3.699 5.636 35.292 1.00 53.19 95 GLY A N 1
ATOM 770 C CA . GLY A 1 95 ? 4.587 6.155 36.337 1.00 53.19 95 GLY A CA 1
ATOM 771 C C . GLY A 1 95 ? 3.898 6.470 37.671 1.00 53.19 95 GLY A C 1
ATOM 772 O O . GLY A 1 95 ? 4.576 6.540 38.689 1.00 53.19 95 GLY A O 1
ATOM 773 N N . PHE A 1 96 ? 2.567 6.611 37.696 1.00 53.38 96 PHE A N 1
ATOM 774 C CA . PHE A 1 96 ? 1.785 6.844 38.924 1.00 53.38 96 PHE A CA 1
ATOM 775 C C . PHE A 1 96 ? 1.377 5.552 39.653 1.00 53.38 96 PHE A C 1
ATOM 777 O O . PHE A 1 96 ? 0.730 5.616 40.693 1.00 53.38 96 PHE A O 1
ATOM 784 N N . SER A 1 97 ? 1.740 4.382 39.116 1.00 48.97 97 SER A N 1
ATOM 785 C CA . SER A 1 97 ? 1.355 3.062 39.646 1.00 48.97 97 SER A CA 1
ATOM 786 C C . SER A 1 97 ? 2.475 2.360 40.438 1.00 48.97 97 SER A C 1
ATOM 788 O O . SER A 1 97 ? 2.333 1.184 40.766 1.00 48.97 97 SER A O 1
ATOM 790 N N . ALA A 1 98 ? 3.604 3.038 40.680 1.00 51.62 98 ALA A N 1
ATOM 791 C CA . ALA A 1 98 ? 4.816 2.468 41.281 1.00 51.62 98 ALA A CA 1
ATOM 792 C C . ALA A 1 98 ? 5.129 2.988 42.702 1.00 51.62 98 ALA A C 1
ATOM 794 O O . ALA A 1 98 ? 6.279 2.877 43.126 1.00 51.62 98 ALA A O 1
ATOM 795 N N . ASP A 1 99 ? 4.122 3.504 43.417 1.00 39.97 99 ASP A N 1
ATOM 796 C CA . ASP A 1 99 ? 4.174 3.842 44.851 1.00 39.97 99 ASP A CA 1
ATOM 797 C C . ASP A 1 99 ? 3.133 3.035 45.646 1.00 39.97 99 ASP A C 1
ATOM 799 O O . ASP A 1 99 ? 1.965 2.952 45.190 1.00 39.97 99 ASP A O 1
#

InterPro domains:
  IPR001207 Transposase, mutator type [PF00872] (2-71)
  IPR001207 Transposase, mutator type [PTHR33217] (3-87)

Foldseek 3Di:
DVCPPVVVVCVVCVCVLCVLVVDDPQCSVVVNDPVVVVVLVVVLVVVVVVVVDDPDPVRSVVVSVVSVVVCCVPVNVPDDSDDCVVVVVVVVVVVVVPD

Sequence (99 aa):
MKLKEAAAKIETNIHETLSYTEFPFEHWTRIRTNNVIERLNREIRHLTRVVGTFPDGQSALMLVCARLRHVAGTQWGSKKYMNMKPLETTDLESGFSAD

pLDDT: mean 86.21, std 12.29, range [39.97, 95.81]